Protein AF-A0A833WR25-F1 (afdb_monomer_lite)

pLDDT: mean 84.27, std 15.8, range [42.16, 96.31]

Structure (mmCIF, N/CA/C/O backbone):
data_AF-A0A833WR25-F1
#
_entry.id   AF-A0A833WR25-F1
#
loop_
_atom_site.group_PDB
_atom_site.id
_atom_site.type_symbol
_atom_site.label_atom_id
_atom_site.label_alt_id
_atom_site.label_comp_id
_atom_site.label_asym_id
_atom_site.label_entity_id
_atom_site.label_seq_id
_atom_site.pdbx_PDB_ins_code
_atom_site.Cartn_x
_atom_site.Cartn_y
_atom_site.Cartn_z
_atom_site.occupancy
_atom_site.B_iso_or_equiv
_atom_site.auth_seq_id
_atom_site.auth_comp_id
_atom_site.auth_asym_id
_atom_site.auth_atom_id
_atom_site.pdbx_PDB_model_num
ATOM 1 N N . MET A 1 1 ? 7.258 17.123 28.151 1.00 42.50 1 MET A N 1
ATOM 2 C CA . MET A 1 1 ? 6.170 16.215 28.566 1.00 42.50 1 MET A CA 1
ATOM 3 C C . MET A 1 1 ? 5.138 16.201 27.447 1.00 42.50 1 MET A C 1
ATOM 5 O O . MET A 1 1 ? 4.061 16.760 27.593 1.00 42.50 1 MET A O 1
ATOM 9 N N . LYS A 1 2 ? 5.527 15.711 26.265 1.00 47.44 2 LYS A N 1
ATOM 10 C CA . LYS A 1 2 ? 4.664 15.726 25.079 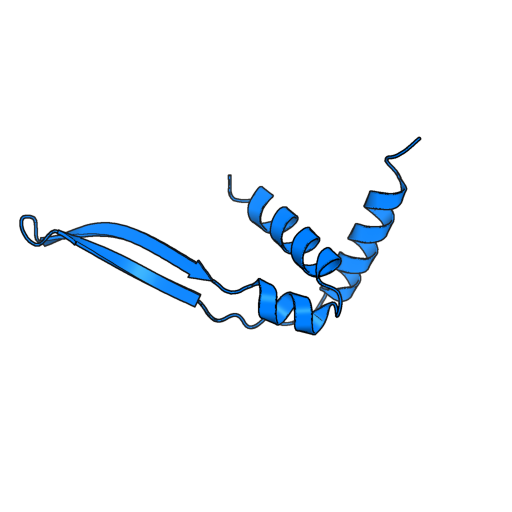1.00 47.44 2 LYS A CA 1
ATOM 11 C C . LYS A 1 2 ? 4.988 14.541 24.166 1.00 47.44 2 LYS A C 1
ATOM 13 O O . LYS A 1 2 ? 4.922 14.671 22.959 1.00 47.44 2 LYS A O 1
ATOM 18 N N . ASP A 1 3 ? 5.375 13.412 24.760 1.00 42.16 3 ASP A N 1
ATOM 19 C CA . ASP A 1 3 ? 5.941 12.278 24.016 1.00 42.16 3 ASP A CA 1
ATOM 20 C C . ASP A 1 3 ? 5.353 10.919 24.461 1.00 42.16 3 ASP A C 1
ATOM 22 O O . ASP A 1 3 ? 5.654 9.894 23.855 1.00 42.16 3 ASP A O 1
ATOM 26 N N . ASP A 1 4 ? 4.477 10.902 25.478 1.00 43.88 4 ASP A N 1
ATOM 27 C CA . ASP A 1 4 ? 3.894 9.664 26.035 1.00 43.88 4 ASP A CA 1
ATOM 28 C C . ASP A 1 4 ? 2.522 9.288 25.441 1.00 43.88 4 ASP A C 1
ATOM 30 O O . ASP A 1 4 ? 2.182 8.110 25.356 1.00 43.88 4 ASP A O 1
ATOM 34 N N . GLU A 1 5 ? 1.729 10.251 24.959 1.00 50.50 5 GLU A N 1
ATOM 35 C CA . GLU A 1 5 ? 0.401 9.953 24.383 1.00 50.50 5 GLU A CA 1
ATOM 36 C C . GLU A 1 5 ? 0.477 9.315 22.986 1.00 50.50 5 GLU A C 1
ATOM 38 O O . GLU A 1 5 ? -0.402 8.545 22.599 1.00 50.50 5 GLU A O 1
ATOM 43 N N . ALA A 1 6 ? 1.553 9.575 22.237 1.00 51.62 6 ALA A N 1
ATOM 44 C CA . ALA A 1 6 ? 1.746 8.988 20.911 1.00 51.62 6 ALA A CA 1
ATOM 45 C C . ALA A 1 6 ? 2.027 7.474 20.982 1.00 51.62 6 ALA A C 1
ATOM 47 O O . ALA A 1 6 ? 1.569 6.712 20.130 1.00 51.62 6 ALA A O 1
ATOM 48 N N . GLN A 1 7 ? 2.731 7.019 22.028 1.00 52.31 7 GLN A N 1
ATOM 49 C CA . GLN A 1 7 ? 3.056 5.601 22.219 1.00 52.31 7 GLN A CA 1
ATOM 50 C C . GLN A 1 7 ? 1.825 4.779 22.629 1.00 52.31 7 GLN A C 1
ATOM 52 O O . GLN A 1 7 ? 1.670 3.638 22.189 1.00 52.31 7 GLN A O 1
ATOM 57 N N . GLY A 1 8 ? 0.906 5.373 23.401 1.00 61.69 8 GLY A N 1
ATOM 58 C CA . GLY A 1 8 ? -0.376 4.752 23.746 1.00 61.69 8 GLY A CA 1
ATOM 59 C C . GLY A 1 8 ? -1.283 4.546 22.529 1.00 61.69 8 GLY A C 1
ATOM 60 O O . GLY A 1 8 ? -1.860 3.470 22.368 1.00 61.69 8 GLY A O 1
ATOM 61 N N . GLY A 1 9 ? -1.352 5.536 21.632 1.00 73.44 9 GLY A N 1
ATOM 62 C CA . GLY A 1 9 ? -2.151 5.456 20.404 1.00 73.44 9 GLY A CA 1
ATOM 63 C C . GLY A 1 9 ? -1.663 4.379 19.430 1.00 73.44 9 GLY A C 1
ATOM 64 O O . GLY A 1 9 ? -2.460 3.579 18.944 1.00 73.44 9 GLY A O 1
ATOM 65 N N . LEU A 1 10 ? -0.348 4.290 19.202 1.00 75.88 10 LEU A N 1
ATOM 66 C CA . LEU A 1 10 ? 0.234 3.279 18.309 1.00 75.88 10 LEU A CA 1
ATOM 67 C C . LEU A 1 10 ? 0.041 1.850 18.824 1.00 75.88 10 LEU A C 1
ATOM 69 O O . LEU A 1 10 ? -0.218 0.946 18.033 1.00 75.88 10 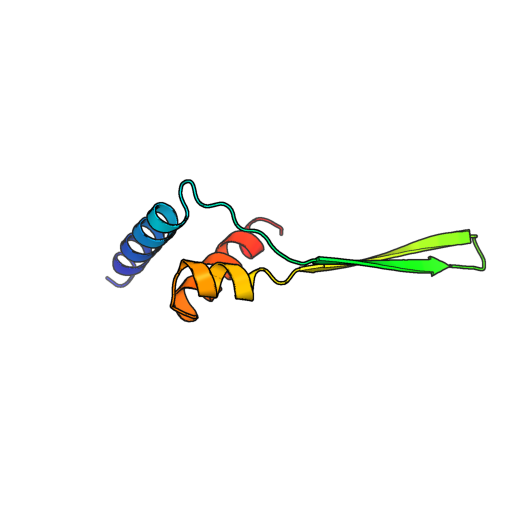LEU A O 1
ATOM 73 N N . SER A 1 11 ? 0.118 1.645 20.142 1.00 80.94 11 SER A N 1
ATOM 74 C CA . SER A 1 11 ? -0.141 0.339 20.761 1.00 80.94 11 SER A CA 1
ATOM 75 C C . SER A 1 11 ? -1.579 -0.139 20.506 1.00 80.94 11 SER A C 1
ATOM 77 O O . SER A 1 11 ? -1.804 -1.304 20.173 1.00 80.94 11 SER 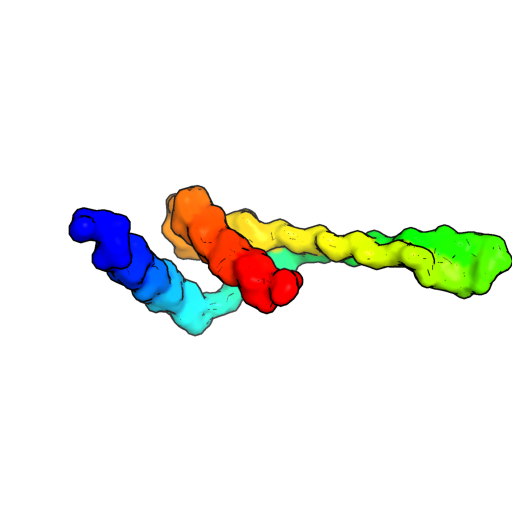A O 1
ATOM 79 N N . VAL A 1 12 ? -2.556 0.773 20.566 1.00 87.38 12 VAL A N 1
ATOM 80 C CA . VAL A 1 12 ? -3.964 0.474 20.252 1.00 87.38 12 VAL A CA 1
ATOM 81 C C . VAL A 1 12 ? -4.152 0.161 18.766 1.00 87.38 12 VAL A C 1
ATOM 83 O O . VAL A 1 12 ? -4.819 -0.816 18.427 1.00 87.38 12 VAL A O 1
ATOM 86 N N . LEU A 1 13 ? -3.532 0.932 17.868 1.00 89.38 13 LEU A N 1
ATOM 87 C CA . LEU A 1 13 ? -3.591 0.659 16.427 1.00 89.38 13 LEU A CA 1
ATOM 88 C C . LEU A 1 13 ? -2.949 -0.685 16.070 1.00 89.38 13 LEU A C 1
ATOM 90 O O . LEU A 1 13 ? -3.527 -1.459 15.308 1.00 89.38 13 LEU A O 1
ATOM 94 N N . ALA A 1 14 ? -1.800 -1.006 16.666 1.00 87.44 14 ALA A N 1
ATOM 95 C CA . ALA A 1 14 ? -1.141 -2.294 16.489 1.00 87.44 14 ALA A CA 1
ATOM 96 C C . ALA A 1 14 ? -2.019 -3.458 16.976 1.00 87.44 14 ALA A C 1
ATOM 98 O O . ALA A 1 14 ? -2.114 -4.479 16.295 1.00 87.44 14 ALA A O 1
ATOM 99 N N . ALA A 1 15 ? -2.711 -3.295 18.109 1.00 90.31 15 ALA A N 1
ATOM 100 C CA . ALA A 1 15 ? -3.662 -4.287 18.605 1.00 90.31 15 ALA A CA 1
ATOM 101 C C . ALA A 1 15 ? -4.853 -4.484 17.650 1.00 90.31 15 ALA A C 1
ATOM 103 O O . ALA A 1 15 ? -5.267 -5.620 17.429 1.00 90.31 15 ALA A O 1
ATOM 104 N N . ASN A 1 16 ? -5.358 -3.409 17.037 1.00 87.69 16 ASN A N 1
ATOM 105 C CA . ASN A 1 16 ? -6.444 -3.482 16.054 1.00 87.69 16 ASN A CA 1
ATOM 106 C C . ASN A 1 16 ? -6.019 -4.168 14.748 1.00 87.69 16 ASN A C 1
ATOM 108 O O . ASN A 1 16 ? -6.836 -4.820 14.102 1.00 87.69 16 ASN A O 1
ATOM 112 N N . LEU A 1 17 ? -4.750 -4.035 14.357 1.00 90.12 17 LEU A N 1
ATOM 113 C CA . LEU A 1 17 ? -4.191 -4.672 13.162 1.00 90.12 17 LEU A CA 1
ATOM 114 C C . LEU A 1 17 ? -3.828 -6.146 13.385 1.00 90.12 17 LEU A C 1
ATOM 116 O O . LEU A 1 17 ? -3.745 -6.919 12.427 1.00 90.12 17 LEU A O 1
ATOM 120 N N . LEU A 1 18 ? -3.599 -6.556 14.634 1.00 91.88 18 LEU A N 1
ATOM 121 C CA . LEU A 1 18 ? -3.141 -7.902 14.949 1.00 91.88 18 LEU A CA 1
ATOM 122 C C . LEU A 1 18 ? -4.180 -8.956 14.530 1.00 91.88 18 LEU A C 1
ATOM 124 O O . LEU A 1 18 ? -5.333 -8.937 14.954 1.00 91.88 18 LEU A O 1
ATOM 128 N N . GLY A 1 19 ? -3.754 -9.903 13.693 1.00 92.25 19 GLY A N 1
ATOM 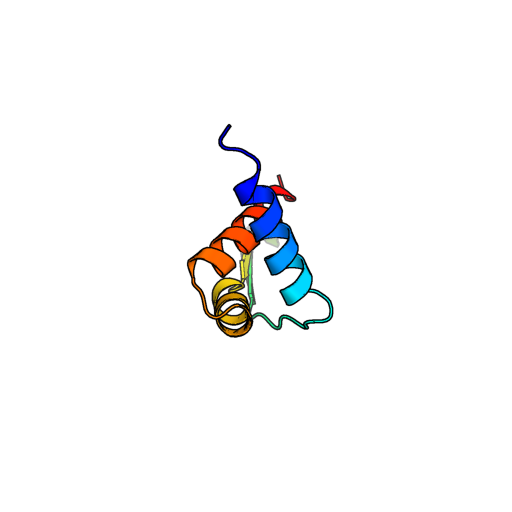129 C CA . GLY A 1 19 ? -4.611 -10.979 13.183 1.00 92.25 19 GLY A CA 1
ATOM 130 C C . GLY A 1 19 ? -5.553 -10.567 12.048 1.00 92.25 19 GLY A C 1
ATOM 131 O O . GLY A 1 19 ? -6.292 -11.413 11.546 1.00 92.25 19 GLY A O 1
ATOM 132 N N . GLN A 1 20 ? -5.514 -9.306 11.608 1.00 91.94 20 GLN A N 1
ATOM 133 C CA . GLN A 1 20 ? -6.327 -8.832 10.493 1.00 91.94 20 GLN A CA 1
ATOM 134 C C . GLN A 1 20 ? -5.652 -9.114 9.153 1.00 91.94 20 GLN A C 1
ATOM 136 O O . GLN A 1 20 ? -4.441 -8.960 8.988 1.00 91.94 20 GLN A O 1
ATOM 141 N N . ARG A 1 21 ? -6.455 -9.507 8.161 1.00 92.12 21 ARG A N 1
ATOM 142 C CA . ARG A 1 21 ? -5.995 -9.671 6.781 1.00 92.12 21 ARG A CA 1
ATOM 143 C C . ARG A 1 21 ? -6.339 -8.423 5.980 1.00 92.12 21 ARG A C 1
ATOM 145 O O . ARG A 1 21 ? -7.496 -8.210 5.632 1.00 92.12 21 ARG A O 1
ATOM 152 N N . VAL A 1 22 ? -5.318 -7.654 5.623 1.00 90.12 22 VAL A N 1
ATOM 153 C CA . VAL A 1 22 ? -5.452 -6.513 4.714 1.00 90.12 22 VAL A CA 1
ATOM 154 C C . VAL A 1 22 ? -5.341 -7.024 3.278 1.00 90.12 22 VAL A C 1
ATOM 156 O O . VAL A 1 22 ? -4.321 -7.588 2.886 1.00 90.12 22 VAL A O 1
ATOM 159 N N . VAL A 1 23 ? -6.408 -6.864 2.495 1.00 91.50 23 VAL A N 1
ATOM 160 C CA . VAL A 1 23 ? -6.397 -7.127 1.050 1.00 91.50 23 VAL A CA 1
ATOM 161 C C . VAL A 1 23 ? -6.359 -5.782 0.342 1.00 91.50 23 VAL A C 1
ATOM 163 O O . VAL A 1 23 ? -7.270 -4.977 0.515 1.00 91.50 23 VAL A O 1
ATOM 166 N N . MET A 1 24 ? -5.310 -5.549 -0.443 1.00 89.69 24 MET A N 1
ATOM 167 C CA . MET A 1 24 ? -5.128 -4.320 -1.214 1.00 89.69 24 MET A CA 1
ATOM 168 C C . MET A 1 24 ? -5.115 -4.604 -2.712 1.00 89.69 24 MET A C 1
ATOM 170 O O . MET A 1 24 ? -4.699 -5.681 -3.148 1.00 89.69 24 MET A O 1
ATOM 174 N N . SER A 1 25 ? -5.540 -3.610 -3.486 1.00 92.19 25 SER A N 1
ATOM 175 C CA . SER A 1 25 ? -5.336 -3.599 -4.931 1.00 92.19 25 SER A CA 1
ATOM 176 C C . SER A 1 25 ? -4.035 -2.869 -5.234 1.00 92.19 25 SER A C 1
ATOM 178 O O . SER A 1 25 ? -3.784 -1.790 -4.699 1.00 92.19 25 SER A O 1
ATOM 180 N N . GLY A 1 26 ? -3.210 -3.459 -6.090 1.00 91.75 26 GLY A N 1
ATOM 181 C CA . GLY A 1 26 ? -1.974 -2.844 -6.552 1.00 91.75 26 GLY A CA 1
ATOM 182 C C . GLY A 1 26 ? -1.736 -3.129 -8.023 1.00 91.75 26 GLY A C 1
ATOM 183 O O . GLY A 1 26 ? -2.340 -4.035 -8.604 1.00 91.75 26 GLY A O 1
ATOM 184 N N . SER A 1 27 ? -0.860 -2.339 -8.627 1.00 94.38 27 SER A N 1
ATOM 185 C CA . SER A 1 27 ? -0.439 -2.496 -10.011 1.00 94.38 27 SER A CA 1
ATOM 186 C C . SER A 1 27 ? 1.053 -2.224 -10.147 1.00 94.38 27 SER A C 1
ATOM 188 O O . SER A 1 27 ? 1.639 -1.487 -9.357 1.00 94.38 27 SER A O 1
ATOM 190 N N . VAL A 1 28 ? 1.670 -2.844 -11.151 1.00 95.38 28 VAL A N 1
ATOM 191 C CA . VAL A 1 28 ? 3.073 -2.614 -11.499 1.00 95.38 28 VAL A CA 1
ATOM 192 C C . VAL A 1 28 ? 3.139 -2.243 -12.972 1.00 95.38 28 VAL A C 1
ATOM 194 O O . VAL A 1 28 ? 2.613 -2.962 -13.826 1.00 95.38 28 VAL A O 1
ATOM 197 N N . ARG A 1 29 ? 3.783 -1.118 -13.267 1.00 95.94 29 ARG A N 1
ATOM 198 C CA . ARG A 1 29 ? 4.044 -0.616 -14.612 1.00 95.94 29 ARG A CA 1
ATOM 199 C C . ARG A 1 29 ? 5.516 -0.825 -14.940 1.00 95.94 29 ARG A C 1
ATOM 201 O O . ARG A 1 29 ? 6.388 -0.391 -14.197 1.00 95.94 29 ARG A O 1
ATOM 208 N N . PHE A 1 30 ? 5.783 -1.466 -16.073 1.00 96.31 30 PHE A N 1
ATOM 209 C CA . PHE A 1 30 ? 7.138 -1.674 -16.577 1.00 96.31 30 PHE A CA 1
ATOM 210 C C . PHE A 1 30 ? 7.410 -0.694 -17.715 1.00 96.31 30 PHE A C 1
ATOM 212 O O . PHE A 1 30 ? 6.738 -0.734 -18.748 1.00 96.31 30 PHE A O 1
ATOM 219 N N . GLY A 1 31 ? 8.408 0.168 -17.538 1.00 95.94 31 GLY A N 1
ATOM 220 C CA . GLY A 1 31 ? 8.968 0.962 -18.621 1.00 95.94 31 GLY A CA 1
ATOM 221 C C . GLY A 1 31 ? 9.845 0.071 -19.490 1.00 95.94 31 GLY A C 1
ATOM 222 O O . GLY A 1 31 ? 10.804 -0.527 -19.002 1.00 95.94 31 GLY A O 1
ATOM 223 N N . TRP A 1 32 ? 9.512 -0.045 -20.773 1.00 95.94 32 TRP A N 1
ATOM 224 C CA . TRP A 1 32 ? 10.215 -0.914 -21.712 1.00 95.94 32 TRP A CA 1
ATOM 225 C C . TRP A 1 32 ? 10.967 -0.105 -22.765 1.00 95.94 32 TRP A C 1
ATOM 227 O O . TRP A 1 32 ? 10.404 0.769 -23.423 1.00 95.94 32 TRP A O 1
ATOM 237 N N . ASP A 1 33 ? 12.236 -0.437 -22.954 1.00 95.69 33 ASP A N 1
ATOM 238 C CA . ASP A 1 33 ? 13.092 0.111 -23.990 1.00 95.69 33 ASP A CA 1
ATOM 239 C C . ASP A 1 33 ? 13.123 -0.830 -25.193 1.00 95.69 33 ASP A C 1
ATOM 241 O O . ASP A 1 33 ? 13.687 -1.926 -25.152 1.00 95.69 33 ASP A O 1
ATOM 245 N N . ASN A 1 34 ? 12.517 -0.375 -26.287 1.00 93.88 34 ASN A N 1
ATOM 246 C CA . ASN A 1 34 ? 12.445 -1.125 -27.536 1.00 93.88 34 ASN A CA 1
ATOM 247 C C . ASN A 1 34 ? 13.769 -1.157 -28.314 1.00 93.88 34 ASN A C 1
ATOM 249 O O . ASN A 1 34 ? 13.923 -2.023 -29.170 1.00 93.88 34 ASN A O 1
ATOM 253 N N . VAL A 1 35 ? 14.716 -0.248 -28.046 1.00 95.94 35 VAL A N 1
ATOM 254 C CA . VAL A 1 35 ? 16.007 -0.197 -28.758 1.00 95.94 35 VAL A CA 1
ATOM 255 C C . VAL A 1 35 ? 16.920 -1.318 -28.279 1.00 95.94 35 VAL A C 1
ATOM 257 O O . VAL A 1 35 ? 17.528 -2.013 -29.090 1.00 95.94 35 VAL A O 1
ATOM 260 N N . TYR A 1 36 ? 16.990 -1.518 -26.963 1.00 94.06 36 TYR A N 1
ATOM 261 C CA . TYR A 1 36 ? 17.813 -2.566 -26.352 1.00 94.06 36 TYR A CA 1
ATOM 262 C C . TYR A 1 36 ? 16.999 -3.782 -25.879 1.00 94.06 36 TYR A C 1
ATOM 264 O O . TYR A 1 36 ? 17.583 -4.734 -25.364 1.00 94.06 36 TYR A O 1
ATOM 272 N N . GLY A 1 37 ? 15.672 -3.767 -26.061 1.00 94.19 37 GLY A N 1
ATOM 273 C CA . GLY A 1 37 ? 14.768 -4.879 -25.757 1.00 94.19 37 GLY A CA 1
ATOM 274 C C . GLY A 1 37 ? 14.732 -5.246 -24.275 1.00 94.19 37 GLY A C 1
ATOM 275 O O . GLY A 1 37 ? 14.809 -6.427 -23.940 1.00 94.19 37 GLY A O 1
ATOM 276 N N . ARG A 1 38 ? 14.676 -4.251 -23.383 1.00 95.56 38 ARG A N 1
ATOM 277 C CA . ARG A 1 38 ? 14.780 -4.475 -21.933 1.00 95.56 38 ARG A CA 1
ATOM 278 C C . ARG A 1 38 ? 13.879 -3.554 -21.121 1.00 95.56 38 ARG A C 1
ATOM 280 O O . ARG A 1 38 ? 13.572 -2.447 -21.546 1.00 95.56 38 ARG A O 1
ATOM 287 N N . VAL A 1 39 ? 13.529 -3.984 -19.911 1.00 96.19 39 VAL A N 1
ATOM 288 C CA . VAL A 1 39 ? 12.921 -3.098 -18.908 1.00 96.19 39 VAL A CA 1
ATOM 289 C C . VAL A 1 39 ? 13.960 -2.062 -18.475 1.00 96.19 39 VAL A C 1
ATOM 291 O O . VAL A 1 39 ? 15.101 -2.418 -18.176 1.00 96.19 39 VAL A O 1
ATOM 294 N N . VAL A 1 40 ? 13.568 -0.793 -18.453 1.00 96.12 40 VAL A N 1
ATOM 295 C CA . VAL A 1 40 ? 14.392 0.329 -17.970 1.00 96.12 40 VAL A CA 1
ATOM 296 C C . VAL A 1 40 ? 13.829 0.979 -16.719 1.00 96.12 40 VAL A C 1
ATOM 298 O O . VAL A 1 40 ? 14.567 1.675 -16.030 1.00 96.12 40 VAL A O 1
ATOM 301 N N . ASP A 1 41 ? 12.556 0.735 -16.423 1.00 94.62 41 ASP A N 1
ATOM 302 C CA . ASP A 1 41 ? 11.885 1.316 -15.273 1.00 94.62 41 ASP A CA 1
ATOM 303 C C . ASP A 1 41 ? 10.798 0.383 -14.732 1.00 94.62 41 ASP A C 1
ATOM 305 O O . ASP A 1 41 ? 10.228 -0.432 -15.467 1.00 94.62 41 ASP A O 1
ATOM 309 N N . MET A 1 42 ? 10.522 0.500 -13.441 1.00 95.38 42 MET A N 1
ATOM 310 C CA . MET A 1 42 ? 9.446 -0.212 -12.773 1.00 95.38 42 MET A CA 1
ATOM 311 C C . MET A 1 42 ? 8.809 0.702 -11.737 1.00 95.38 42 MET A C 1
ATOM 313 O O . MET A 1 42 ? 9.425 1.044 -10.732 1.00 95.38 42 MET A O 1
ATOM 317 N N . GLU A 1 43 ? 7.540 1.014 -11.949 1.00 94.19 43 GLU A N 1
ATOM 318 C CA . GLU A 1 43 ? 6.735 1.776 -11.006 1.00 94.19 43 GLU A CA 1
ATOM 319 C C . GLU A 1 43 ? 5.696 0.845 -10.392 1.00 94.19 43 GLU A C 1
ATOM 321 O O . GLU A 1 43 ? 4.965 0.152 -11.102 1.00 94.19 43 GLU A O 1
ATOM 326 N N . SER A 1 44 ? 5.625 0.819 -9.066 1.00 92.00 44 SER A N 1
ATOM 327 C CA . SER A 1 44 ? 4.620 0.057 -8.331 1.00 92.00 44 SER A CA 1
ATOM 328 C C . SER A 1 44 ? 3.680 1.015 -7.622 1.00 92.00 44 SER A C 1
ATOM 330 O O . SER A 1 44 ? 4.119 1.952 -6.963 1.00 92.00 44 SER A O 1
ATOM 332 N N . GLU A 1 45 ? 2.387 0.737 -7.712 1.00 91.00 45 GLU A N 1
ATOM 333 C CA . GLU A 1 45 ? 1.335 1.479 -7.031 1.00 91.00 45 GLU A CA 1
ATOM 334 C C . GLU A 1 45 ? 0.475 0.510 -6.220 1.00 91.00 45 GLU A C 1
ATOM 336 O O . GLU A 1 45 ? 0.162 -0.594 -6.672 1.00 91.00 45 GLU A O 1
ATOM 341 N N . SER A 1 46 ? 0.084 0.911 -5.014 1.00 90.62 46 SER A N 1
ATOM 342 C CA . SER A 1 46 ? -0.770 0.109 -4.140 1.00 90.62 46 SER A CA 1
ATOM 343 C C . SER A 1 46 ? -1.698 0.993 -3.321 1.00 90.62 46 SER A C 1
ATOM 345 O O . SER A 1 46 ? -1.227 1.890 -2.621 1.00 90.62 46 SER A O 1
ATOM 347 N N . ASP A 1 47 ? -2.997 0.698 -3.346 1.00 90.75 47 ASP A N 1
ATOM 348 C CA . ASP A 1 47 ? -3.979 1.369 -2.496 1.00 90.75 47 ASP A CA 1
ATOM 349 C C . ASP A 1 47 ? -4.106 0.638 -1.154 1.00 90.75 47 ASP A C 1
ATOM 351 O O . ASP A 1 47 ? -4.930 -0.261 -0.962 1.00 90.75 47 ASP A O 1
ATOM 355 N N . LEU A 1 48 ? -3.236 1.024 -0.224 1.00 90.25 48 LEU A N 1
ATOM 356 C CA . LEU A 1 48 ? -3.288 0.592 1.172 1.00 90.25 48 LEU A CA 1
ATOM 357 C C . LEU A 1 48 ? -4.221 1.466 2.019 1.00 90.25 48 LEU A C 1
ATOM 359 O O . LEU A 1 48 ? -4.638 1.043 3.097 1.00 90.25 48 LEU A O 1
ATOM 363 N N . LEU A 1 49 ? -4.581 2.658 1.540 1.00 92.06 49 LEU A N 1
ATOM 364 C CA . LEU A 1 49 ? -5.398 3.598 2.296 1.00 92.06 49 LEU A CA 1
ATOM 365 C C . LEU A 1 49 ? -6.830 3.089 2.443 1.00 92.06 49 LEU A C 1
ATOM 367 O O . LEU A 1 49 ? -7.353 3.065 3.557 1.00 92.06 49 LEU A O 1
ATOM 371 N N . ALA A 1 50 ? -7.452 2.646 1.348 1.00 91.12 50 ALA A N 1
ATOM 372 C CA . ALA A 1 50 ? -8.825 2.154 1.370 1.00 91.12 50 ALA A CA 1
ATOM 373 C C . ALA A 1 50 ? -9.050 0.990 2.361 1.00 91.12 50 ALA A C 1
ATOM 375 O O . ALA A 1 50 ? -9.968 1.088 3.185 1.00 91.12 50 ALA A O 1
ATOM 376 N N . PRO A 1 51 ? -8.243 -0.093 2.364 1.00 92.94 51 PRO A N 1
ATOM 377 C CA . PRO A 1 51 ? -8.467 -1.190 3.300 1.00 92.94 51 PRO A CA 1
ATOM 378 C C . PRO A 1 51 ? -8.114 -0.830 4.751 1.00 92.94 51 PRO A C 1
ATOM 380 O O . PRO A 1 51 ? -8.785 -1.309 5.665 1.00 92.94 51 PRO A O 1
ATOM 383 N N . LEU A 1 52 ? -7.123 0.038 4.993 1.00 93.56 52 LEU A N 1
ATOM 384 C CA . LEU A 1 52 ? -6.801 0.504 6.347 1.00 93.56 52 LEU A CA 1
ATOM 385 C C . LEU A 1 52 ? -7.888 1.421 6.908 1.00 93.56 52 LEU A C 1
ATOM 387 O O . LEU A 1 52 ? -8.277 1.271 8.064 1.00 93.56 52 LEU A O 1
ATOM 391 N N . PHE A 1 53 ? -8.429 2.321 6.088 1.00 92.62 53 PHE A N 1
ATOM 392 C CA . PHE A 1 53 ? -9.559 3.158 6.476 1.00 92.62 53 PHE A CA 1
ATOM 393 C C . PHE A 1 53 ? -10.793 2.312 6.801 1.00 92.62 53 PHE A C 1
ATOM 395 O O . PHE A 1 53 ? -11.456 2.556 7.806 1.00 92.62 53 PHE A O 1
ATOM 402 N N . HIS A 1 54 ? -11.073 1.278 6.001 1.00 91.75 54 HIS A N 1
ATOM 403 C CA . HIS A 1 54 ? -12.172 0.355 6.277 1.00 91.75 54 HIS A CA 1
ATOM 404 C C . HIS A 1 54 ? -11.990 -0.396 7.605 1.00 91.75 54 HIS A C 1
ATOM 406 O O . HIS A 1 54 ? -12.964 -0.615 8.321 1.00 91.75 54 HIS A O 1
ATOM 412 N N . LEU A 1 55 ? -10.753 -0.771 7.944 1.00 91.69 55 LEU A N 1
ATOM 413 C CA . LEU A 1 55 ? -10.444 -1.516 9.163 1.00 91.69 55 LEU A CA 1
ATOM 414 C C . LEU A 1 55 ? -10.446 -0.639 10.425 1.00 91.69 55 LEU A C 1
ATOM 416 O O . LEU A 1 55 ? -10.947 -1.059 11.464 1.00 91.69 55 LEU A O 1
ATOM 420 N N . LEU A 1 56 ? -9.864 0.559 10.347 1.00 91.25 56 LEU A N 1
ATOM 421 C CA . LEU A 1 56 ? -9.632 1.438 11.500 1.00 91.25 56 LEU A CA 1
ATOM 422 C C . LEU A 1 56 ? -10.756 2.465 11.699 1.00 91.25 56 LEU A C 1
ATOM 424 O O . LEU A 1 56 ? -10.892 3.033 12.779 1.00 91.25 56 LEU A O 1
ATOM 428 N N . GLY A 1 57 ? -11.563 2.724 10.666 1.00 89.62 57 GLY A N 1
ATOM 429 C CA . GLY A 1 57 ? -12.719 3.625 10.710 1.00 89.62 57 GLY A CA 1
ATOM 430 C C . GLY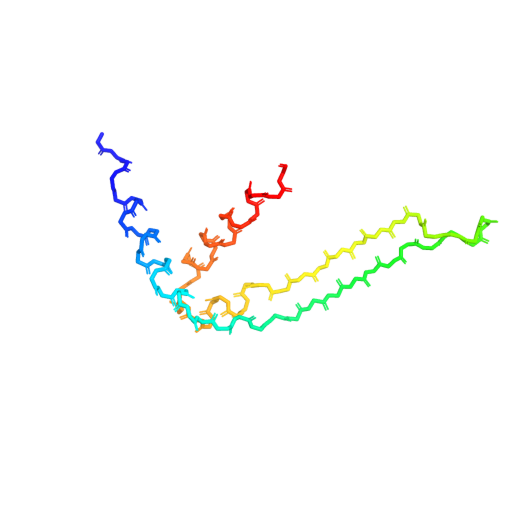 A 1 57 ? -12.376 5.115 10.806 1.00 89.62 57 GLY A C 1
ATOM 431 O O . GLY A 1 57 ? -13.283 5.949 10.823 1.00 89.62 57 GLY A O 1
ATOM 432 N N . ARG A 1 58 ? -11.087 5.465 10.868 1.00 92.25 58 ARG A N 1
ATOM 433 C CA . ARG A 1 58 ? -10.582 6.838 10.980 1.00 92.25 58 ARG A CA 1
ATOM 434 C C . ARG A 1 58 ? -9.432 7.053 10.010 1.00 92.25 58 ARG A C 1
ATOM 436 O O . ARG A 1 58 ? -8.536 6.218 9.892 1.00 92.25 58 ARG A O 1
ATOM 443 N N . LEU A 1 59 ? -9.473 8.179 9.302 1.00 92.56 59 LEU A N 1
ATOM 444 C CA . LEU A 1 59 ? -8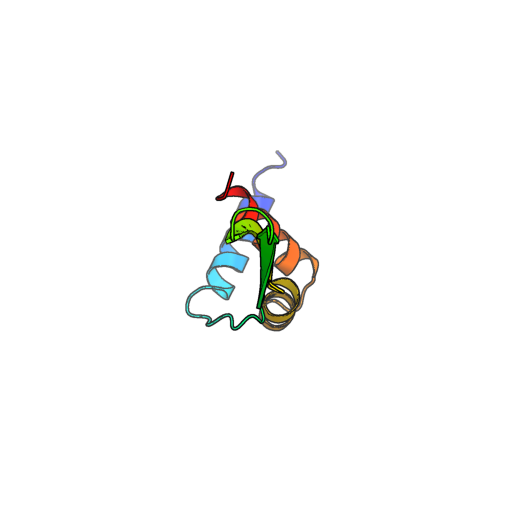.488 8.494 8.271 1.00 92.56 59 LEU A CA 1
ATOM 445 C C . LEU A 1 59 ? -7.122 8.817 8.885 1.00 92.56 59 LEU A C 1
ATOM 447 O O . LEU A 1 59 ? -6.099 8.421 8.336 1.00 92.56 59 LEU A O 1
ATOM 451 N N . GLU A 1 60 ? -7.109 9.477 10.044 1.00 92.44 60 GLU A N 1
ATOM 452 C CA . GLU A 1 60 ? -5.885 9.819 10.774 1.00 92.44 60 GLU A CA 1
ATOM 453 C C . GLU A 1 60 ? -5.136 8.559 11.221 1.00 92.44 60 GLU A C 1
ATOM 455 O O . GLU A 1 60 ? -3.918 8.469 11.079 1.00 92.44 60 GLU A O 1
ATOM 460 N N . ASP A 1 61 ? -5.879 7.560 11.696 1.00 91.44 61 ASP A N 1
ATOM 461 C CA . ASP A 1 61 ? -5.331 6.285 12.151 1.00 91.44 61 ASP A CA 1
ATOM 462 C C . ASP A 1 61 ? -4.764 5.479 10.964 1.00 91.44 61 ASP A C 1
ATOM 464 O O . ASP A 1 61 ? -3.671 4.921 11.057 1.00 91.44 61 ASP A O 1
ATOM 468 N N . ALA A 1 62 ? -5.451 5.483 9.813 1.00 91.50 62 ALA A N 1
ATOM 469 C CA . ALA A 1 62 ? -4.956 4.866 8.580 1.00 91.50 62 ALA A CA 1
ATOM 470 C C . ALA A 1 62 ? -3.695 5.560 8.032 1.00 91.50 62 ALA A C 1
ATOM 472 O O . ALA A 1 62 ? -2.746 4.877 7.649 1.00 91.50 62 ALA A O 1
ATOM 473 N N . SER A 1 63 ? -3.654 6.897 8.041 1.00 90.62 63 SER A N 1
ATOM 474 C CA . SER A 1 63 ? -2.470 7.673 7.641 1.00 90.62 63 SER A CA 1
ATOM 475 C C . SER A 1 63 ? -1.277 7.375 8.544 1.00 90.62 63 SER A C 1
ATOM 477 O O . SER A 1 63 ? -0.178 7.147 8.053 1.00 90.62 63 SER A O 1
ATOM 479 N N . CYS A 1 64 ? -1.497 7.298 9.858 1.00 89.69 64 CYS A N 1
ATOM 480 C CA . CYS A 1 64 ? -0.440 6.999 10.818 1.00 89.69 64 CYS A CA 1
ATOM 481 C C . CYS A 1 64 ? 0.195 5.621 10.569 1.00 89.69 64 CYS A C 1
ATOM 483 O O . CYS A 1 64 ? 1.417 5.471 10.621 1.00 89.69 64 CYS A O 1
ATOM 485 N N . VAL A 1 65 ? -0.624 4.616 10.242 1.00 88.75 65 VAL A N 1
ATOM 486 C CA . VAL A 1 65 ? -0.132 3.278 9.884 1.00 88.75 65 VAL A CA 1
ATOM 487 C C . VAL A 1 65 ? 0.647 3.305 8.568 1.00 88.75 65 VAL A C 1
ATOM 489 O O . VAL A 1 65 ? 1.696 2.668 8.495 1.00 88.75 65 VAL A O 1
ATOM 492 N N . LEU A 1 66 ? 0.175 4.044 7.556 1.00 88.62 66 LEU A N 1
ATOM 493 C CA . LEU A 1 66 ? 0.867 4.210 6.269 1.00 88.62 66 LEU A CA 1
ATOM 494 C C . LEU A 1 66 ? 2.246 4.859 6.434 1.00 88.62 66 LEU A C 1
ATOM 496 O O . LEU A 1 66 ? 3.221 4.365 5.869 1.00 88.62 66 LEU A O 1
ATOM 500 N N . ASP A 1 67 ? 2.341 5.909 7.247 1.00 87.94 67 ASP A N 1
ATOM 501 C CA . ASP A 1 67 ? 3.608 6.583 7.539 1.00 87.94 67 ASP A CA 1
ATOM 502 C C . ASP A 1 67 ? 4.599 5.622 8.212 1.00 87.94 67 ASP A C 1
ATOM 504 O O . ASP A 1 67 ? 5.779 5.578 7.853 1.00 87.94 67 ASP A O 1
ATOM 508 N N . LEU A 1 68 ? 4.112 4.786 9.138 1.00 82.19 68 LEU A N 1
ATOM 509 C CA . LEU A 1 68 ? 4.935 3.790 9.818 1.00 82.19 68 LEU A CA 1
ATOM 510 C C . LEU A 1 68 ? 5.513 2.767 8.831 1.00 82.19 68 LEU A C 1
ATOM 512 O O . LEU A 1 68 ? 6.721 2.529 8.842 1.00 82.19 68 LEU A O 1
ATOM 516 N N . ILE A 1 69 ? 4.684 2.187 7.957 1.00 76.81 69 ILE A N 1
ATOM 517 C CA . ILE A 1 69 ? 5.157 1.174 6.999 1.00 76.81 69 ILE A CA 1
ATOM 518 C C . ILE A 1 69 ? 5.996 1.774 5.868 1.00 76.81 69 ILE A C 1
ATOM 520 O O . ILE A 1 69 ? 6.925 1.116 5.404 1.00 76.81 69 ILE A O 1
ATOM 524 N N . SER A 1 70 ? 5.749 3.027 5.474 1.00 77.00 70 SER A N 1
ATOM 525 C CA . SER A 1 70 ? 6.611 3.738 4.524 1.00 77.00 70 SER A CA 1
ATOM 526 C C . SER A 1 70 ? 7.991 4.042 5.117 1.00 77.00 70 SER A C 1
ATOM 528 O O . SER A 1 70 ? 8.981 4.026 4.388 1.00 77.00 70 SER A O 1
ATOM 530 N N . SER A 1 71 ? 8.084 4.298 6.429 1.00 68.62 71 SER A N 1
ATOM 531 C CA . SER A 1 71 ? 9.357 4.612 7.097 1.00 68.62 71 SER A CA 1
ATOM 532 C C . SER A 1 71 ? 10.334 3.430 7.179 1.00 68.62 71 SER A C 1
ATOM 534 O O . SER A 1 71 ? 11.535 3.640 7.328 1.00 68.62 71 SER A O 1
ATOM 536 N N . CYS A 1 72 ? 9.854 2.188 7.050 1.00 55.19 72 CYS A N 1
ATOM 537 C CA . CYS A 1 72 ? 10.699 0.989 7.083 1.00 55.19 72 CYS A CA 1
ATOM 538 C C . CYS A 1 72 ? 11.343 0.630 5.731 1.00 55.19 72 CYS A C 1
ATOM 540 O O . CYS A 1 72 ? 12.151 -0.295 5.685 1.00 55.19 72 CYS A O 1
ATOM 542 N N . CYS A 1 73 ? 10.993 1.319 4.640 1.00 47.00 73 CYS A N 1
ATOM 543 C CA . CYS A 1 73 ? 11.469 1.006 3.286 1.00 47.00 73 CYS A CA 1
ATOM 544 C C . CYS A 1 73 ? 12.400 2.082 2.690 1.00 47.00 73 CYS A C 1
ATOM 546 O O . CYS A 1 73 ? 12.477 2.200 1.468 1.00 47.00 73 CYS A O 1
ATOM 548 N N . SER A 1 74 ? 13.102 2.848 3.537 1.00 44.50 74 SER A N 1
ATOM 549 C CA . SER A 1 74 ? 14.190 3.767 3.139 1.00 44.50 74 SER A CA 1
ATOM 550 C C . SER A 1 74 ? 15.568 3.150 3.358 1.00 44.50 74 SER A C 1
ATOM 552 O O . SER A 1 74 ? 15.758 2.532 4.430 1.00 44.50 74 SER A O 1
#

Radius of gyration: 17.49 Å; chains: 1; bounding box: 30×27×57 Å

Foldseek 3Di:
DPPPVVVVLVVVLVVLPPPDDQDKDKDKDFDADPVVGDTPDIDIGIDQQVSLCVSVVDNVSSVVVVVVVVVVPD

Secondary structure (DSSP, 8-state):
--SSHHHHHHHHHHHHHTT-----EEEEEEEEETTTTEEEEEEEEEE-HHHHHHHHS-HHHHHHHHHHHHHTT-

Organism: Phytophthora infestans (NCBI:txid4787)

Sequence (74 aa):
MKDDEAQGGLSVLAANLLGQRVVMSGSVRFGWDNVYGRVVDMESESDLLAPLFHLLGRLEDASCVLDLISSCCS